Protein AF-A0A9X4MF13-F1 (afdb_monomer)

Mean predicted aligned error: 9.2 Å

Secondary structure (DSSP, 8-state):
------------HHHHHHHHHT-TTSSS--HHHHHHHHHHHHH-

Sequence (44 aa):
MTTAVQRRESASIWDQFCNWITSTNNRLYIGWFGVIMIPCLLAA

Radius of gyration: 16.22 Å; Cα contacts (8 Å, |Δi|>4): 15; chains: 1; bounding box: 23×17×56 Å

InterPro domains:
  IPR036854 Photosystem II protein D1/D2 superfamily [SSF81483] (12-44)

Nearest PDB structures 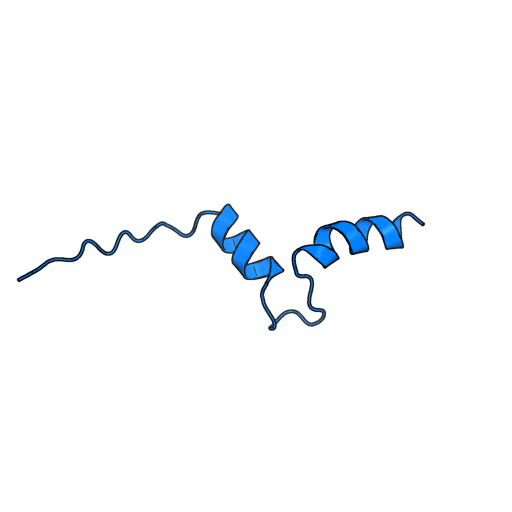(foldseek):
  8zee-assembly1_A  TM=9.958E-01  e=5.980E-04  Chlamydomonas reinhardtii
  8tow-assembly1_a  TM=9.959E-01  e=1.070E-03  Synechocystis sp. PCC 6803
  6kac-assembly1_A  TM=9.655E-01  e=9.061E-04  Chlamydomonas reinhardtii
  3jcu-assembly1_A  TM=9.980E-01  e=1.373E-03  Spinacia oleracea

Foldseek 3Di:
DDPPPPPPPVCPPVNVVQCVQCDPPPPDRQHPPNVVVVVVVVVD

pLDDT: mean 81.98, std 15.53, range [44.22, 94.44]

Organism: NCBI:txid1855837

Structure (mmCIF, N/CA/C/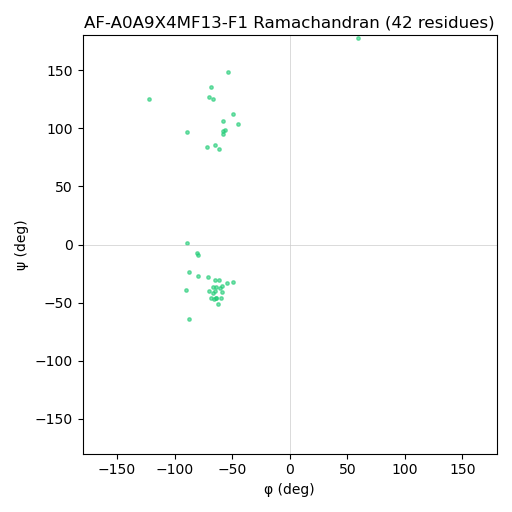O backbone):
data_AF-A0A9X4MF13-F1
#
_entry.id   AF-A0A9X4MF13-F1
#
loop_
_atom_site.group_PDB
_atom_site.id
_atom_site.type_symbol
_atom_site.label_atom_id
_atom_site.label_alt_id
_atom_site.label_comp_id
_atom_site.label_asym_id
_atom_site.label_entity_id
_atom_site.label_seq_id
_atom_site.pdbx_PDB_ins_code
_atom_site.Cartn_x
_atom_site.Cartn_y
_atom_site.Cartn_z
_atom_site.occupancy
_atom_site.B_iso_or_equiv
_atom_site.auth_seq_id
_atom_site.auth_comp_id
_atom_site.auth_asym_id
_atom_site.auth_atom_id
_atom_site.pdbx_PDB_model_num
ATOM 1 N N . MET A 1 1 ? -16.047 4.003 36.120 1.00 44.22 1 MET A N 1
ATOM 2 C CA . MET A 1 1 ? -16.312 3.056 35.017 1.00 44.22 1 MET A CA 1
ATOM 3 C C . MET A 1 1 ? -16.428 3.864 33.735 1.00 44.22 1 MET A C 1
ATOM 5 O O . MET A 1 1 ? -17.477 4.420 33.459 1.00 44.22 1 MET A O 1
ATOM 9 N N . THR A 1 2 ? -15.325 4.039 33.016 1.00 46.78 2 THR A N 1
ATOM 10 C CA . THR A 1 2 ? -15.288 4.721 31.719 1.00 46.78 2 THR A CA 1
ATOM 11 C C . THR A 1 2 ? -15.522 3.675 30.638 1.00 46.78 2 THR A C 1
ATOM 13 O O . THR A 1 2 ? -14.609 2.954 30.246 1.00 46.78 2 THR A O 1
ATOM 16 N N . THR A 1 3 ? -16.763 3.541 30.179 1.00 51.88 3 THR A N 1
ATOM 17 C CA . THR A 1 3 ? -17.081 2.745 28.990 1.00 51.88 3 THR A CA 1
ATOM 18 C C . THR A 1 3 ? -16.572 3.503 27.770 1.00 51.88 3 THR A C 1
ATOM 20 O O . THR A 1 3 ? -17.305 4.273 27.153 1.00 51.88 3 THR A O 1
ATOM 23 N N . ALA A 1 4 ? -15.286 3.330 27.456 1.00 62.53 4 ALA A N 1
ATOM 24 C CA . ALA A 1 4 ? -14.742 3.704 26.163 1.00 62.53 4 ALA A CA 1
ATOM 25 C C . ALA A 1 4 ? -15.540 2.926 25.116 1.00 62.53 4 ALA A C 1
ATOM 27 O O . ALA A 1 4 ? -15.418 1.706 25.006 1.00 62.53 4 ALA A O 1
ATOM 28 N N . VAL 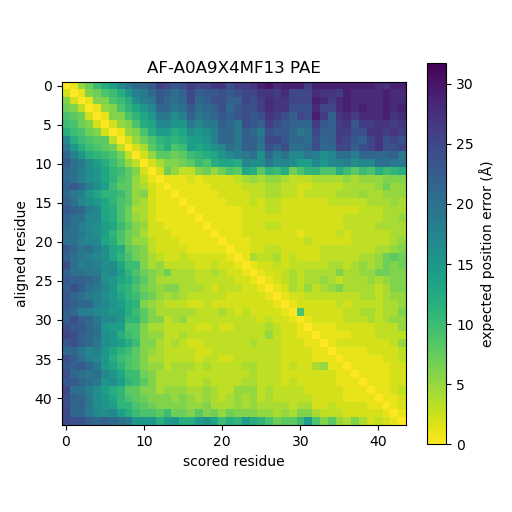A 1 5 ? -16.420 3.630 24.407 1.00 58.72 5 VAL A N 1
ATOM 29 C CA . VAL A 1 5 ? -17.125 3.108 23.243 1.00 58.72 5 VAL A CA 1
ATOM 30 C C . VAL A 1 5 ? -16.040 2.683 22.262 1.00 58.72 5 VAL A C 1
ATOM 32 O O . VAL A 1 5 ? -15.457 3.506 21.562 1.00 58.72 5 VAL A O 1
ATOM 35 N N . GLN A 1 6 ? -15.719 1.390 22.259 1.00 56.50 6 GLN A N 1
ATOM 36 C CA . GLN A 1 6 ? -14.993 0.746 21.179 1.00 56.50 6 GLN A CA 1
ATOM 37 C C . GLN A 1 6 ? -15.928 0.835 19.984 1.00 56.50 6 GLN A C 1
ATOM 39 O O . GLN A 1 6 ? -16.757 -0.046 19.749 1.00 56.50 6 GLN A O 1
ATOM 44 N N . ARG A 1 7 ? -15.856 1.966 19.278 1.00 57.34 7 ARG A N 1
ATOM 45 C CA . ARG A 1 7 ? -16.388 2.098 17.936 1.00 57.34 7 ARG A CA 1
ATOM 46 C C . ARG A 1 7 ? -15.652 1.018 17.164 1.00 57.34 7 ARG A C 1
ATOM 48 O O . ARG A 1 7 ? -14.506 1.194 16.770 1.00 57.34 7 ARG A O 1
ATOM 55 N N . ARG A 1 8 ? -16.283 -0.149 17.035 1.00 58.50 8 ARG A N 1
ATOM 56 C CA . ARG A 1 8 ? -16.004 -1.059 15.938 1.00 58.50 8 ARG A CA 1
ATOM 57 C C . ARG A 1 8 ? -16.386 -0.241 14.719 1.00 58.50 8 ARG A C 1
ATOM 59 O O . ARG A 1 8 ? -17.528 -0.279 14.274 1.00 58.50 8 ARG A O 1
ATOM 66 N N . GLU A 1 9 ? -15.476 0.621 14.277 1.00 59.94 9 GLU A N 1
ATOM 67 C CA . GLU A 1 9 ? -15.465 1.056 12.900 1.00 59.94 9 GLU A CA 1
ATOM 68 C C . GLU A 1 9 ? -15.370 -0.262 12.160 1.00 59.94 9 GLU A C 1
ATOM 70 O O . GLU A 1 9 ? -14.335 -0.924 12.192 1.00 59.94 9 GLU A O 1
ATOM 75 N N . SER A 1 10 ? -16.515 -0.752 11.678 1.00 58.66 10 SER A N 1
ATOM 76 C CA . SER A 1 10 ? -16.559 -1.810 10.685 1.00 58.66 10 SER A CA 1
ATOM 77 C C . SER A 1 10 ? -15.517 -1.390 9.675 1.00 58.66 10 SER A C 1
ATOM 79 O O . SER A 1 10 ? -15.757 -0.375 9.022 1.00 58.66 10 SER A O 1
ATOM 81 N N . ALA A 1 11 ? -14.341 -2.036 9.693 1.00 62.91 11 ALA A N 1
ATOM 82 C CA . ALA A 1 11 ? -13.170 -1.529 8.996 1.00 62.91 11 ALA A CA 1
ATOM 83 C C . ALA A 1 11 ? -1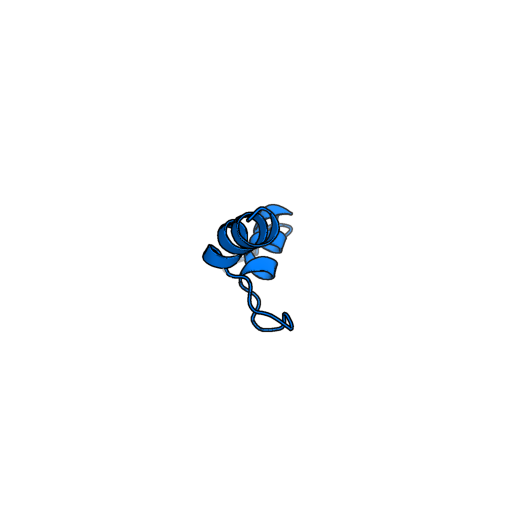3.647 -1.205 7.595 1.00 62.91 11 ALA A C 1
ATOM 85 O O . ALA A 1 11 ? -14.143 -2.109 6.904 1.00 62.91 11 ALA A O 1
ATOM 86 N N . SER A 1 12 ? -13.659 0.089 7.260 1.00 80.44 12 SER A N 1
ATOM 87 C CA . SER A 1 12 ? -14.272 0.529 6.020 1.00 80.44 12 SER A CA 1
ATOM 88 C C . SER A 1 12 ? -13.625 -0.290 4.915 1.00 80.44 12 SER A C 1
ATOM 90 O O . SER A 1 12 ? -12.463 -0.686 5.035 1.00 80.44 12 SER A O 1
ATOM 92 N N . ILE A 1 13 ? -14.348 -0.585 3.839 1.00 85.69 13 ILE A N 1
ATOM 93 C CA . ILE A 1 13 ? -13.741 -1.266 2.684 1.00 85.69 13 ILE A CA 1
ATOM 94 C C . ILE A 1 13 ? -12.440 -0.539 2.289 1.00 85.69 13 ILE A C 1
ATOM 96 O O . ILE A 1 13 ? -11.448 -1.167 1.926 1.00 85.69 13 ILE A O 1
ATOM 100 N N . TRP A 1 14 ? -12.418 0.781 2.495 1.00 88.31 14 TRP A N 1
ATOM 101 C CA . TRP A 1 14 ? -11.238 1.621 2.379 1.00 88.31 14 TRP A CA 1
ATOM 102 C C . TRP A 1 14 ? -10.116 1.318 3.389 1.00 88.31 14 TRP A C 1
ATOM 104 O O . TRP A 1 14 ? -8.964 1.195 2.988 1.00 88.31 14 TRP A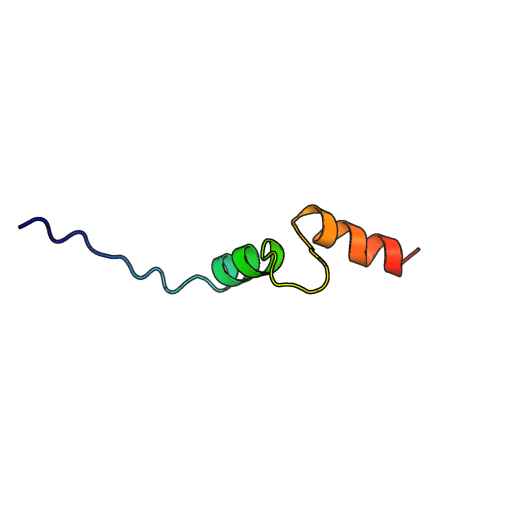 O 1
ATOM 114 N N . ASP A 1 15 ? -10.410 1.141 4.679 1.00 87.81 15 ASP A N 1
ATOM 115 C CA . ASP A 1 15 ? -9.399 0.783 5.687 1.00 87.81 15 ASP A CA 1
ATOM 116 C C . ASP A 1 15 ? -8.825 -0.618 5.463 1.00 87.81 15 ASP A C 1
ATOM 118 O O . ASP A 1 15 ? -7.630 -0.847 5.655 1.00 87.81 15 ASP A O 1
ATOM 122 N N . GLN A 1 16 ? -9.654 -1.565 5.017 1.00 88.88 16 GLN A N 1
ATOM 123 C CA . GLN A 1 16 ? -9.189 -2.899 4.630 1.00 88.88 16 GLN A CA 1
ATOM 124 C C . GLN A 1 16 ? -8.265 -2.829 3.411 1.00 88.88 16 GLN A C 1
ATOM 126 O O . GLN A 1 16 ? -7.230 -3.491 3.388 1.00 88.88 16 GLN A O 1
ATOM 131 N N . PHE A 1 17 ? -8.591 -1.980 2.435 1.00 90.00 17 PHE A N 1
ATOM 132 C CA . PHE A 1 17 ? -7.752 -1.731 1.265 1.00 90.00 17 PHE A CA 1
ATOM 133 C C . PHE A 1 17 ? -6.410 -1.083 1.635 1.00 90.00 17 PHE A C 1
ATOM 135 O O . PHE A 1 17 ? -5.361 -1.564 1.209 1.00 90.00 17 PHE A O 1
ATOM 142 N N . CYS A 1 18 ? -6.420 -0.055 2.486 1.00 91.31 18 CYS A N 1
ATOM 143 C CA . CYS A 1 18 ? -5.204 0.590 2.987 1.00 91.31 18 CYS A CA 1
ATOM 144 C C . CYS A 1 18 ? -4.301 -0.401 3.739 1.00 91.31 18 CYS A C 1
ATOM 146 O O . CYS A 1 18 ? -3.095 -0.467 3.479 1.00 91.31 18 CYS A O 1
ATOM 148 N N . ASN A 1 19 ? -4.882 -1.216 4.626 1.00 90.31 19 ASN A N 1
ATOM 149 C CA . ASN A 1 19 ? -4.151 -2.265 5.341 1.00 90.31 19 ASN A CA 1
ATOM 150 C C . ASN A 1 19 ? -3.613 -3.342 4.393 1.00 90.31 19 ASN A C 1
ATOM 152 O O . ASN A 1 19 ? -2.508 -3.839 4.590 1.00 90.31 19 ASN A O 1
ATOM 156 N N . TRP A 1 20 ? -4.354 -3.691 3.341 1.00 91.88 20 TRP A N 1
ATOM 157 C CA . TRP A 1 20 ? -3.906 -4.670 2.357 1.00 91.88 20 TRP A CA 1
ATOM 158 C C . TRP A 1 20 ? -2.728 -4.160 1.520 1.00 91.88 20 TRP A C 1
ATOM 160 O O . TRP A 1 20 ? -1.733 -4.873 1.393 1.00 91.88 20 TRP A O 1
ATOM 170 N N . ILE A 1 21 ? -2.786 -2.923 1.010 1.00 92.44 21 ILE A N 1
ATOM 171 C CA . ILE A 1 21 ? -1.695 -2.324 0.217 1.00 92.44 21 ILE A CA 1
ATOM 172 C C . ILE A 1 21 ? -0.393 -2.264 1.020 1.00 92.44 21 ILE A C 1
ATOM 174 O O . ILE A 1 21 ? 0.687 -2.519 0.485 1.00 92.44 21 ILE A O 1
ATOM 178 N N . THR A 1 22 ? -0.497 -1.911 2.300 1.00 93.00 22 THR A N 1
ATOM 179 C CA . THR A 1 22 ? 0.649 -1.740 3.206 1.00 93.00 22 THR A CA 1
ATOM 180 C C . THR A 1 22 ? 1.055 -3.025 3.929 1.00 93.00 22 THR A C 1
ATOM 182 O O . THR A 1 22 ? 2.013 -3.025 4.702 1.00 93.00 22 THR A O 1
ATOM 185 N N . SER A 1 23 ? 0.380 -4.144 3.659 1.00 91.50 23 SER A N 1
ATOM 186 C CA . SER A 1 23 ? 0.700 -5.426 4.279 1.00 91.50 23 SER A CA 1
ATOM 187 C C . SER A 1 23 ? 2.031 -5.977 3.770 1.00 91.50 23 SER A C 1
ATOM 189 O O . SER A 1 23 ? 2.244 -6.169 2.569 1.00 91.50 23 SER A O 1
ATOM 191 N N . THR A 1 24 ? 2.914 -6.308 4.710 1.00 91.06 24 THR A N 1
ATOM 192 C CA . THR A 1 24 ? 4.194 -6.991 4.468 1.00 91.06 24 THR A CA 1
ATOM 193 C C . THR A 1 24 ? 4.048 -8.504 4.296 1.00 91.06 24 THR A C 1
ATOM 195 O O . THR A 1 24 ? 5.011 -9.169 3.929 1.00 91.06 24 THR A O 1
ATOM 198 N N . ASN A 1 25 ? 2.848 -9.055 4.518 1.00 93.06 25 ASN A N 1
ATOM 199 C CA . ASN A 1 25 ? 2.548 -10.467 4.254 1.00 93.06 25 ASN A CA 1
ATOM 200 C C . ASN A 1 25 ? 2.275 -10.751 2.768 1.00 93.06 25 ASN A C 1
ATOM 202 O O . ASN A 1 25 ? 2.161 -11.910 2.372 1.00 93.06 25 ASN A O 1
ATOM 206 N N . ASN A 1 26 ? 2.156 -9.716 1.932 1.00 88.31 26 ASN A N 1
ATOM 207 C CA . ASN A 1 26 ? 2.066 -9.906 0.491 1.00 88.31 26 ASN A CA 1
ATOM 208 C C . ASN A 1 26 ? 3.411 -10.419 -0.047 1.00 88.31 26 ASN A C 1
ATOM 210 O O . ASN A 1 26 ? 4.465 -9.890 0.298 1.00 88.31 26 ASN A O 1
ATOM 214 N N . ARG A 1 27 ? 3.378 -11.424 -0.935 1.00 90.06 27 ARG A N 1
ATOM 215 C CA . ARG A 1 27 ? 4.590 -12.026 -1.535 1.00 90.06 27 ARG A CA 1
ATOM 216 C C . ARG A 1 27 ? 5.495 -10.990 -2.213 1.00 90.06 27 ARG A C 1
ATOM 218 O O . ARG A 1 27 ? 6.710 -11.152 -2.229 1.00 90.06 27 ARG A O 1
ATOM 225 N N . LEU A 1 28 ? 4.888 -9.949 -2.774 1.00 86.62 28 LEU A N 1
ATOM 226 C CA . LEU A 1 28 ? 5.552 -8.734 -3.220 1.00 86.62 28 LEU A CA 1
ATOM 227 C C . LEU A 1 28 ? 4.901 -7.570 -2.482 1.00 86.62 28 LEU A C 1
ATOM 229 O O . LEU A 1 28 ? 3.680 -7.413 -2.526 1.00 86.62 28 LEU A O 1
ATOM 233 N N . TYR A 1 29 ? 5.712 -6.772 -1.797 1.00 90.69 29 TYR A N 1
ATOM 234 C CA . TYR A 1 29 ? 5.223 -5.578 -1.126 1.00 90.69 29 TYR A CA 1
ATOM 235 C C . TYR A 1 29 ? 4.753 -4.556 -2.166 1.00 90.69 29 TYR A C 1
ATOM 237 O O . TYR A 1 29 ? 5.513 -4.198 -3.066 1.00 90.69 29 TYR A O 1
ATOM 245 N N . ILE A 1 30 ? 3.503 -4.097 -2.046 1.00 91.19 30 ILE A N 1
ATOM 246 C CA . ILE A 1 30 ? 2.935 -3.091 -2.950 1.00 91.19 30 ILE A CA 1
ATOM 247 C C . ILE A 1 30 ? 3.261 -1.690 -2.419 1.00 91.19 30 ILE A C 1
ATOM 249 O O . ILE A 1 30 ? 3.987 -0.928 -3.060 1.00 91.19 30 ILE A O 1
ATOM 253 N N . GLY A 1 31 ? 2.743 -1.342 -1.236 1.00 92.81 31 GLY A N 1
ATOM 254 C CA . GLY A 1 31 ? 2.803 0.021 -0.707 1.00 92.81 31 GLY A CA 1
ATOM 255 C C . GLY A 1 31 ? 2.123 1.050 -1.624 1.00 92.81 31 GLY A C 1
ATOM 256 O O . GLY A 1 31 ? 1.648 0.741 -2.713 1.00 92.81 31 GLY A O 1
ATOM 257 N N . TRP A 1 32 ? 2.090 2.317 -1.212 1.00 93.06 32 TRP A N 1
ATOM 258 C CA . TRP A 1 32 ? 1.459 3.369 -2.024 1.00 93.06 32 TRP A CA 1
ATOM 259 C C . TRP A 1 32 ? 2.169 3.617 -3.360 1.00 93.06 32 TRP A C 1
ATOM 261 O O . TRP A 1 32 ? 1.526 3.944 -4.353 1.00 93.06 32 TRP A O 1
ATOM 271 N N . PHE A 1 33 ? 3.485 3.408 -3.403 1.00 92.50 33 PHE A N 1
ATOM 272 C CA . PHE A 1 33 ? 4.263 3.546 -4.631 1.00 92.50 33 PHE A CA 1
ATOM 273 C C . PHE A 1 33 ? 3.954 2.433 -5.647 1.00 92.50 33 PHE A C 1
ATOM 275 O O . PHE A 1 33 ? 3.804 2.711 -6.837 1.00 92.50 33 PHE A O 1
ATOM 282 N N . GLY A 1 34 ? 3.779 1.187 -5.189 1.00 90.62 34 GLY A N 1
ATOM 283 C CA . GLY A 1 34 ? 3.456 0.050 -6.054 1.00 90.62 34 GLY A CA 1
ATOM 284 C C . GLY A 1 34 ? 2.133 0.210 -6.801 1.00 90.62 34 GLY A C 1
ATOM 285 O O . GLY A 1 34 ? 2.031 -0.236 -7.941 1.00 90.62 34 GLY A O 1
ATOM 286 N N . VAL A 1 35 ? 1.155 0.915 -6.218 1.00 93.25 35 VAL A N 1
ATOM 287 C CA . VAL A 1 35 ? -0.143 1.199 -6.861 1.00 93.25 35 VAL A CA 1
ATOM 288 C C . VAL A 1 35 ? 0.026 1.960 -8.182 1.00 93.25 35 VAL A C 1
ATOM 290 O O . VAL A 1 35 ? -0.707 1.698 -9.129 1.00 93.25 35 VAL A O 1
ATOM 293 N N . ILE A 1 36 ? 1.004 2.867 -8.267 1.00 93.88 36 ILE A N 1
ATOM 294 C CA . ILE A 1 36 ? 1.297 3.643 -9.485 1.00 93.88 36 ILE A CA 1
ATOM 295 C C . ILE A 1 36 ? 2.316 2.907 -10.364 1.00 93.88 36 ILE A C 1
ATOM 297 O O . ILE A 1 36 ? 2.201 2.895 -11.589 1.00 93.88 36 ILE A O 1
ATOM 301 N N . MET A 1 37 ? 3.310 2.271 -9.743 1.00 92.88 37 MET A N 1
ATOM 302 C CA . MET A 1 37 ? 4.400 1.602 -10.450 1.00 92.88 37 MET A CA 1
ATOM 303 C C . MET A 1 37 ? 3.928 0.378 -11.249 1.00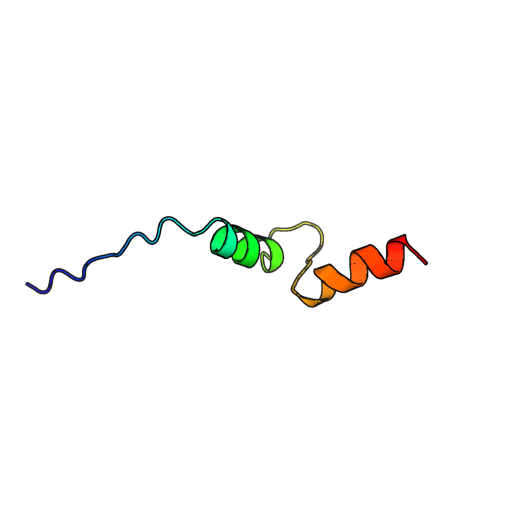 92.88 37 MET A C 1
ATOM 305 O O . MET A 1 37 ? 4.375 0.198 -12.377 1.00 92.88 37 MET A O 1
ATOM 309 N N . ILE A 1 38 ? 3.027 -0.450 -10.706 1.00 92.19 38 ILE A N 1
ATOM 310 C CA . ILE A 1 38 ? 2.577 -1.690 -11.364 1.00 92.19 38 ILE A CA 1
ATOM 311 C C . ILE A 1 38 ? 1.866 -1.398 -12.700 1.00 92.19 38 ILE A C 1
ATOM 313 O O . ILE A 1 38 ? 2.285 -1.967 -13.708 1.00 92.19 38 ILE A O 1
ATOM 317 N N . PRO A 1 39 ? 0.860 -0.497 -12.772 1.00 94.19 39 PRO A N 1
ATOM 318 C CA . PRO A 1 39 ? 0.259 -0.120 -14.051 1.00 94.19 39 PRO A CA 1
ATOM 319 C C . PRO A 1 39 ? 1.257 0.517 -15.024 1.00 94.19 39 PRO A C 1
ATOM 321 O O . PRO A 1 39 ? 1.189 0.249 -16.218 1.00 94.19 39 PRO A O 1
ATOM 324 N N . CYS A 1 40 ? 2.192 1.334 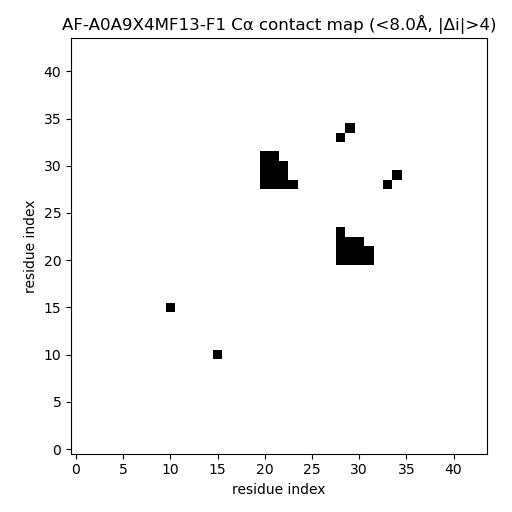-14.526 1.00 94.25 40 CYS A N 1
ATOM 325 C CA . CYS A 1 40 ? 3.186 2.017 -15.357 1.00 94.25 40 CYS A CA 1
ATOM 326 C C . CYS A 1 40 ? 4.154 1.031 -16.029 1.00 94.25 40 CYS A C 1
ATOM 328 O O . CYS A 1 40 ? 4.372 1.104 -17.233 1.00 94.25 40 CYS A O 1
ATOM 330 N N . LEU A 1 41 ? 4.684 0.070 -15.269 1.00 93.25 41 LEU A N 1
ATOM 331 C CA . LEU A 1 41 ? 5.603 -0.945 -15.788 1.00 93.25 41 LEU A CA 1
ATOM 332 C C . LEU A 1 41 ? 4.924 -1.974 -16.698 1.00 93.25 41 LEU A C 1
ATOM 334 O O . LEU A 1 41 ? 5.596 -2.546 -17.543 1.00 93.25 41 LEU A O 1
ATOM 338 N N . LEU A 1 42 ? 3.629 -2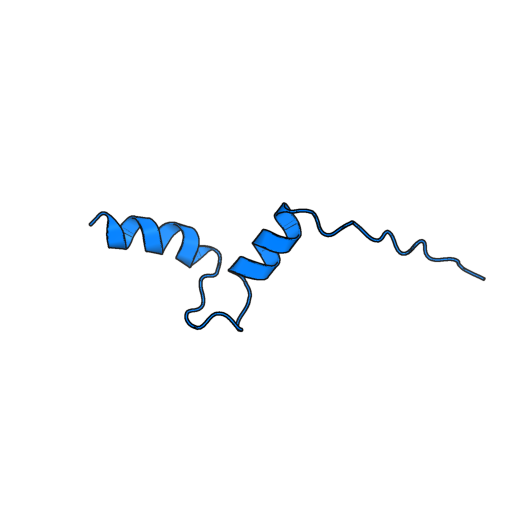.247 -16.507 1.00 94.44 42 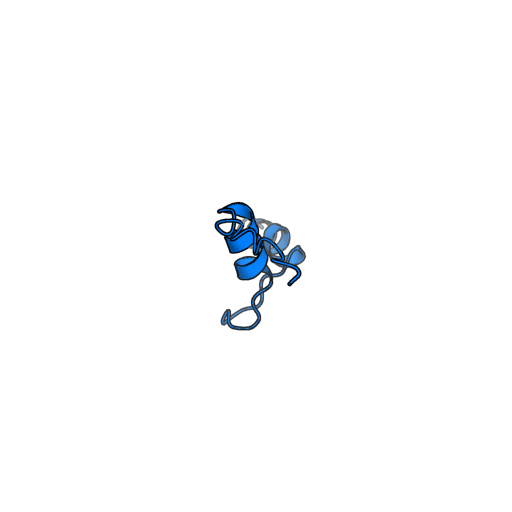LEU A N 1
ATOM 339 C CA . LEU A 1 42 ? 2.874 -3.172 -17.362 1.00 94.44 42 LEU A CA 1
ATOM 340 C C . LEU A 1 42 ? 2.432 -2.541 -18.688 1.00 94.44 42 LEU A C 1
ATOM 342 O O . LEU A 1 42 ? 2.180 -3.269 -19.644 1.00 94.44 42 LEU A O 1
ATOM 346 N N . ALA A 1 43 ? 2.254 -1.220 -18.716 1.00 92.75 43 ALA A N 1
ATOM 347 C CA . ALA A 1 43 ? 1.838 -0.491 -19.910 1.00 92.75 43 ALA A CA 1
ATOM 348 C C . ALA A 1 43 ? 3.015 -0.065 -20.804 1.00 92.75 43 ALA A C 1
ATOM 350 O O . ALA A 1 43 ? 2.794 0.189 -21.989 1.00 92.75 43 ALA A O 1
ATOM 351 N N . ALA A 1 44 ? 4.217 0.056 -20.230 1.00 76.44 44 ALA A N 1
ATOM 352 C CA . ALA A 1 44 ? 5.465 0.306 -20.951 1.00 76.44 44 ALA A CA 1
ATOM 353 C C . ALA A 1 44 ? 5.936 -0.944 -21.710 1.00 76.44 44 ALA A C 1
ATOM 355 O O . ALA A 1 44 ? 6.422 -0.770 -22.850 1.00 76.44 44 ALA A O 1
#

Solvent-accessible surface area (backbone atoms only — not comparable to full-atom values): 2861 Å² total; per-residue (Å²): 137,84,80,74,78,76,74,76,65,69,69,42,75,63,54,51,47,55,52,55,39,62,30,79,86,42,98,64,72,42,36,81,64,35,69,58,46,54,61,52,67,73,72,104